Protein AF-A0A9N9JST5-F1 (afdb_monomer)

pLDDT: mean 87.55, std 15.36, range [43.78, 97.81]

Mean predicted aligned error: 6.14 Å

Radius of gyration: 15.68 Å; Cα contacts (8 Å, |Δi|>4): 88; chains: 1; bounding box: 42×20×39 Å

InterPro domains:
  IPR026610 3'-RNA ribose 2'-O-methyltransferase, Hen1 [PTHR21404] (15-80)
  IPR029063 S-adenosyl-L-methionine-dependent methyltransferase superfamily [G3DSA:3.40.50.150] (6-80)

Organism: NCBI:txid60492

Solvent-accessible surface area (backbone atoms only — not comparable to full-atom values): 5074 Å² total; per-residue (Å²): 142,80,84,83,64,94,68,77,35,63,44,81,42,73,55,34,66,43,51,68,83,53,47,72,48,46,55,54,43,46,64,64,70,66,53,46,84,41,77,48,79,49,69,68,55,42,73,65,36,67,81,38,74,90,27,36,56,95,47,98,76,45,54,69,100,46,91,71,49,66,56,65,41,39,72,72,61,71,74,107

Foldseek 3Di:
DPPDDPQLAEAEDEPQLPAPVVSVCVCCCCCPVSNHNYYDYDFAALVVCVVPVVQVRPDPSGDDPDPSGNDGHHPVRVVD

Sequence (80 aa):
PWEKSPITHLAGVDIKHVYPPVLNKFFKVVLGTYKPKVVIVTTPNAEFNVYFPQLKYGTPEATFRIDDHKFEWTRSEFQK

Nearest PDB structures (foldseek):
  7w08-assembly2_B  TM=4.830E-01  e=3.214E+00  Yersinia pseudotuberculosis YPIII
  5lst-assembly1_A  TM=4.775E-01  e=7.170E+00  Homo sapiens
  2p1r-assembly2_D  TM=3.123E-01  e=2.300E+00  Salmonella enterica subsp. enterica serovar Typhimurium str. LT2
  6k1x-assembly1_A  TM=3.652E-01  e=4.199E+00  Rhodothermus marinus DSM 4252
  8ouw-assembly1_E  TM=2.209E-01  e=9.370E+00  Caenorhabditis elegans

Secondary structure (DSSP, 8-state):
--TT-S-SSEEEEE-TTS-HHHHHHHHHIIIIII--SEEEEE--BGGGGGG-GGG-TTSTT---SSTT-S--B-HHHHT-

Structure (mmCIF, N/CA/C/O backbone):
data_AF-A0A9N9JST5-F1
#
_entry.id   AF-A0A9N9JST5-F1
#
loop_
_atom_site.group_PDB
_atom_site.id
_atom_site.type_symbol
_atom_site.label_atom_id
_atom_site.label_alt_id
_atom_site.label_comp_id
_atom_site.label_asym_id
_atom_site.label_entity_id
_atom_site.label_seq_id
_atom_site.pdbx_PDB_ins_code
_atom_site.Cartn_x
_atom_site.Cartn_y
_atom_site.Cartn_z
_atom_site.occupancy
_atom_site.B_iso_or_equiv
_atom_site.auth_seq_id
_atom_site.auth_comp_id
_atom_site.auth_asym_id
_atom_site.auth_atom_id
_atom_site.pdbx_PDB_model_num
ATOM 1 N N . PRO A 1 1 ? -28.410 11.831 6.426 1.00 43.78 1 PRO A N 1
ATOM 2 C CA . PRO A 1 1 ? -29.054 10.699 7.127 1.00 43.78 1 PRO A CA 1
ATOM 3 C C . PRO A 1 1 ? -28.180 9.437 7.023 1.00 43.78 1 PRO A C 1
ATOM 5 O O . PRO A 1 1 ? -28.322 8.653 6.094 1.00 43.78 1 PRO A O 1
ATOM 8 N N . TRP A 1 2 ? -27.237 9.291 7.957 1.00 45.66 2 TRP A N 1
ATOM 9 C CA . TRP A 1 2 ? -26.405 8.084 8.130 1.00 45.66 2 TRP A CA 1
ATOM 10 C C . TRP A 1 2 ? -26.589 7.486 9.529 1.00 45.66 2 TRP A C 1
ATOM 12 O O . TRP A 1 2 ? -25.823 6.638 9.979 1.00 45.66 2 TRP A O 1
ATOM 22 N N . GLU A 1 3 ? -27.607 7.955 10.245 1.00 45.75 3 GLU A N 1
ATOM 23 C CA . GLU A 1 3 ? -27.938 7.450 11.560 1.00 45.75 3 GLU A CA 1
ATOM 24 C C . GLU A 1 3 ? -28.665 6.117 11.417 1.00 45.75 3 GLU A C 1
ATOM 26 O O . GLU A 1 3 ? -29.769 6.044 10.881 1.00 45.75 3 GLU A O 1
ATOM 31 N N . LYS A 1 4 ? -28.031 5.092 11.995 1.00 45.75 4 LYS A N 1
ATOM 32 C CA . LYS A 1 4 ? -28.559 3.752 12.284 1.00 45.75 4 LYS A CA 1
ATOM 33 C C . LYS A 1 4 ? -28.454 2.732 11.147 1.00 45.75 4 LYS A C 1
ATOM 35 O O . LYS A 1 4 ? -29.416 2.048 10.820 1.00 45.75 4 LYS A O 1
ATOM 40 N N . SER A 1 5 ? -27.236 2.527 10.644 1.00 45.38 5 SER A N 1
ATOM 41 C CA . SER A 1 5 ? -26.835 1.187 10.196 1.00 45.38 5 SER A CA 1
ATOM 42 C C . SER A 1 5 ? -26.174 0.447 11.372 1.00 45.38 5 SER A C 1
ATOM 44 O O . SER A 1 5 ? -25.282 1.018 12.001 1.00 45.38 5 SER A O 1
ATOM 46 N N . PRO A 1 6 ? -26.552 -0.806 11.694 1.00 47.69 6 PRO A N 1
ATOM 47 C CA . PRO A 1 6 ? -25.914 -1.602 12.752 1.00 47.69 6 PRO A CA 1
ATOM 48 C C . PRO A 1 6 ? -24.449 -1.980 12.442 1.00 47.69 6 PRO A C 1
ATOM 50 O O . PRO A 1 6 ? -23.776 -2.613 13.259 1.00 47.69 6 PRO A O 1
ATOM 53 N N . ILE A 1 7 ? -23.915 -1.554 11.293 1.00 50.09 7 ILE A N 1
ATOM 54 C CA . ILE A 1 7 ? -22.510 -1.707 10.899 1.00 50.09 7 ILE A CA 1
ATOM 55 C C . ILE A 1 7 ? -21.649 -0.599 11.538 1.00 50.09 7 ILE A C 1
ATOM 57 O O . ILE A 1 7 ? -20.852 0.059 10.884 1.00 50.09 7 ILE A O 1
ATOM 61 N N . THR A 1 8 ? -21.768 -0.376 12.845 1.00 51.91 8 THR A N 1
ATOM 62 C CA . THR A 1 8 ? -20.811 0.461 13.599 1.00 51.91 8 THR A CA 1
ATOM 63 C C . THR A 1 8 ? -19.501 -0.276 13.914 1.00 51.91 8 THR A C 1
ATOM 65 O O . THR A 1 8 ? -18.669 0.219 14.666 1.00 51.91 8 THR A O 1
ATOM 68 N N . HIS A 1 9 ? -19.300 -1.475 13.356 1.00 62.72 9 HIS A N 1
ATOM 69 C CA . HIS A 1 9 ? -18.279 -2.421 13.815 1.00 62.72 9 HIS A CA 1
ATOM 70 C C . HIS A 1 9 ? -17.302 -2.904 12.737 1.00 62.72 9 HIS A C 1
ATOM 72 O O . HIS A 1 9 ? -16.366 -3.625 13.086 1.00 62.72 9 HIS A O 1
ATOM 78 N N . LEU A 1 10 ? -17.508 -2.526 11.471 1.00 52.88 10 LEU A N 1
ATOM 79 C CA . LEU A 1 10 ? -16.642 -2.895 10.355 1.00 52.88 10 LEU A CA 1
ATOM 80 C C . LEU A 1 10 ? -16.127 -1.636 9.655 1.00 52.88 10 LEU A C 1
ATOM 82 O O . LEU A 1 10 ? -16.919 -0.843 9.154 1.00 52.88 10 LEU A O 1
ATOM 86 N N . ALA A 1 11 ? -14.806 -1.487 9.586 1.00 72.12 11 ALA A N 1
ATOM 87 C CA . ALA A 1 11 ? -14.160 -0.468 8.766 1.00 72.12 11 ALA A CA 1
ATOM 88 C C . ALA A 1 11 ? -13.529 -1.125 7.532 1.00 72.12 11 ALA A C 1
ATOM 90 O O . ALA A 1 11 ? -12.623 -1.947 7.672 1.00 72.12 11 ALA A O 1
ATOM 91 N N . GLY A 1 12 ? -14.015 -0.771 6.339 1.00 73.69 12 GLY A N 1
ATOM 92 C CA . GLY A 1 12 ? -13.351 -1.067 5.070 1.00 73.69 12 GLY A CA 1
ATOM 93 C C . GLY A 1 12 ? -12.382 0.061 4.737 1.00 73.69 12 GLY A C 1
ATOM 94 O O . GLY A 1 12 ? -12.802 1.214 4.651 1.00 73.69 12 GLY A O 1
ATOM 95 N N . VAL A 1 13 ? -11.096 -0.251 4.597 1.00 78.56 13 VAL A N 1
ATOM 96 C CA . VAL A 1 13 ? -10.059 0.753 4.346 1.00 78.56 13 VAL A CA 1
ATOM 97 C C . VAL A 1 13 ? -9.322 0.447 3.060 1.00 78.56 13 VAL A C 1
ATOM 99 O O . VAL A 1 13 ? -8.898 -0.683 2.814 1.00 78.56 13 VAL A O 1
ATOM 102 N N . ASP A 1 14 ? -9.118 1.505 2.289 1.00 86.25 14 ASP A N 1
ATOM 103 C CA . ASP A 1 14 ? -8.347 1.491 1.070 1.00 86.25 14 ASP A CA 1
ATOM 104 C C . ASP A 1 14 ? -7.116 2.401 1.186 1.00 86.25 14 ASP A C 1
ATOM 106 O O . ASP A 1 14 ? -7.219 3.627 1.169 1.00 86.25 14 ASP A O 1
ATOM 110 N N . ILE A 1 15 ? -5.943 1.801 1.387 1.00 91.81 15 ILE A N 1
ATOM 111 C CA . ILE A 1 15 ? -4.773 2.538 1.893 1.00 91.81 15 ILE A CA 1
ATOM 112 C C . ILE A 1 15 ? -3.886 3.146 0.805 1.00 91.81 15 ILE A C 1
ATOM 114 O O . ILE A 1 15 ? -3.144 4.081 1.098 1.00 91.81 15 ILE A O 1
ATOM 118 N N . LYS A 1 16 ? -3.960 2.669 -0.444 1.00 89.69 16 LYS A N 1
ATOM 119 C CA . LYS A 1 16 ? -2.991 3.053 -1.489 1.00 89.69 16 LYS A CA 1
ATOM 120 C C . LYS A 1 16 ? -3.071 4.513 -1.944 1.00 89.69 16 LYS A C 1
ATOM 122 O O . LYS A 1 16 ? -2.122 5.027 -2.525 1.00 89.69 16 LYS A O 1
ATOM 127 N N . HIS A 1 17 ? -4.172 5.198 -1.644 1.00 94.31 17 HIS A N 1
ATOM 128 C CA . HIS A 1 17 ? -4.358 6.628 -1.923 1.00 94.31 17 HIS A CA 1
ATOM 129 C C . HIS A 1 17 ? -3.822 7.535 -0.801 1.00 94.31 17 HIS A C 1
ATOM 131 O O . HIS A 1 17 ? -3.804 8.759 -0.928 1.00 94.31 17 HIS A O 1
ATOM 137 N N . VAL A 1 18 ? -3.377 6.955 0.317 1.00 93.62 18 VAL A N 1
ATOM 138 C CA . VAL A 1 18 ? -2.910 7.697 1.489 1.00 93.62 18 VAL A CA 1
ATOM 139 C C . VAL A 1 18 ? -1.396 7.874 1.412 1.00 93.62 18 VAL A C 1
ATOM 141 O O . VAL A 1 18 ? -0.653 6.910 1.260 1.00 93.62 18 VAL A O 1
ATOM 144 N N . TYR A 1 19 ? -0.901 9.102 1.570 1.00 93.69 19 TYR A N 1
ATOM 145 C CA . TYR A 1 19 ? 0.545 9.338 1.629 1.00 93.69 19 TYR A CA 1
ATOM 146 C C . TYR A 1 19 ? 1.187 8.600 2.824 1.00 93.69 19 TYR A C 1
ATOM 148 O O . TYR A 1 19 ? 0.630 8.652 3.926 1.00 93.69 19 TYR A O 1
ATOM 156 N N . PRO A 1 20 ? 2.384 7.991 2.679 1.00 90.56 20 PRO A N 1
ATOM 157 C CA . PRO A 1 20 ? 2.999 7.181 3.739 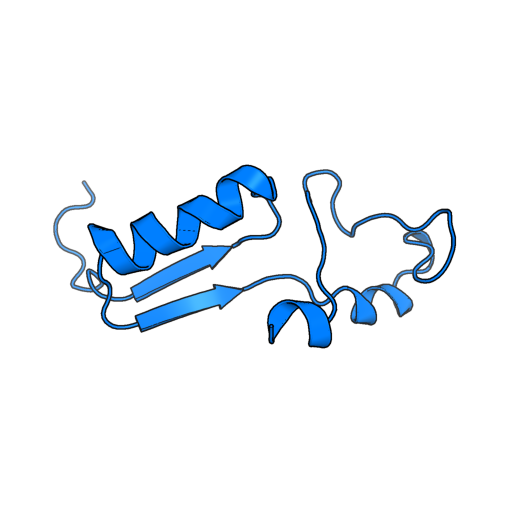1.00 90.56 20 PRO A CA 1
ATOM 158 C C . PRO A 1 20 ? 3.116 7.859 5.123 1.00 90.56 20 PRO A C 1
ATOM 160 O O . PRO A 1 20 ? 2.788 7.222 6.128 1.00 90.56 20 PRO A O 1
ATOM 163 N N . PRO A 1 21 ? 3.470 9.160 5.240 1.00 90.56 21 PRO A N 1
ATOM 164 C CA . PRO A 1 21 ? 3.498 9.837 6.543 1.00 90.56 21 PRO A CA 1
ATOM 165 C C . PRO A 1 21 ? 2.12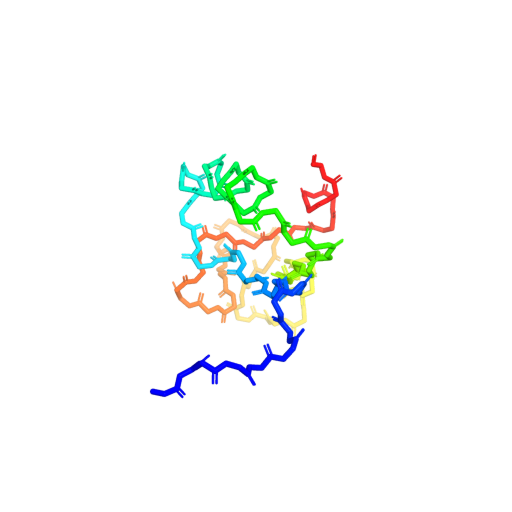6 9.920 7.230 1.00 90.56 21 PRO A C 1
ATOM 167 O O . PRO A 1 21 ? 2.042 9.952 8.460 1.00 90.56 21 PRO A O 1
ATOM 170 N N . VAL A 1 22 ? 1.047 9.963 6.443 1.00 93.25 22 VAL A N 1
ATOM 171 C CA . VAL A 1 22 ? -0.337 9.976 6.933 1.00 93.25 22 VAL A CA 1
ATOM 172 C C . VAL A 1 22 ? -0.781 8.561 7.291 1.00 93.25 22 VAL A C 1
ATOM 174 O O . VAL A 1 22 ? -1.396 8.370 8.341 1.00 93.25 22 VAL A O 1
ATOM 177 N N . LEU A 1 23 ? -0.406 7.561 6.488 1.00 91.56 23 LEU A N 1
ATOM 178 C CA . LEU A 1 23 ? -0.729 6.154 6.732 1.00 91.56 23 LEU A CA 1
ATOM 179 C C . LEU A 1 23 ? -0.218 5.6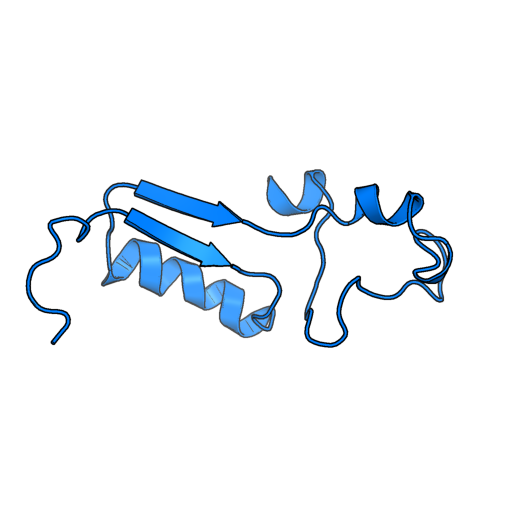70 8.101 1.00 91.56 23 LEU A C 1
ATOM 181 O O . LEU A 1 23 ? -0.945 5.008 8.840 1.00 91.56 23 LEU A O 1
ATOM 185 N N . ASN A 1 24 ? 0.973 6.114 8.512 1.00 85.94 24 ASN A N 1
ATOM 186 C CA . ASN A 1 24 ? 1.527 5.822 9.841 1.00 85.94 24 ASN A CA 1
ATOM 187 C C . ASN A 1 24 ? 0.651 6.331 11.005 1.00 85.94 24 ASN A C 1
ATOM 189 O O . ASN A 1 24 ? 0.686 5.785 12.111 1.00 85.94 24 ASN A O 1
ATOM 193 N N . LYS A 1 25 ? -0.127 7.398 10.787 1.00 91.62 25 LYS A N 1
ATOM 194 C CA . LYS A 1 25 ? -1.077 7.938 11.774 1.00 91.62 25 LYS A CA 1
ATOM 195 C C . LYS A 1 25 ? -2.465 7.322 11.623 1.00 91.62 25 LYS A C 1
ATOM 197 O O . LYS A 1 25 ? -3.167 7.173 12.620 1.00 91.62 25 LYS A O 1
ATOM 202 N N . PHE A 1 26 ? -2.841 6.945 10.406 1.00 90.56 26 PHE A N 1
ATOM 203 C CA . PHE A 1 26 ? -4.154 6.415 10.059 1.00 90.56 26 PHE A CA 1
ATOM 204 C C . PHE A 1 26 ? -4.575 5.253 10.970 1.00 90.56 26 PHE A C 1
ATOM 206 O O . PHE A 1 26 ? -5.623 5.319 11.613 1.00 90.56 26 PHE A O 1
ATOM 213 N N . PHE A 1 27 ? -3.728 4.230 11.118 1.00 87.88 27 PHE A N 1
ATOM 214 C CA . PHE A 1 27 ? -4.068 3.065 11.941 1.00 87.88 27 PHE A CA 1
ATOM 215 C C . PHE A 1 27 ? -4.181 3.389 13.432 1.00 87.88 27 PHE A C 1
ATOM 217 O O . PHE A 1 27 ? -4.994 2.777 14.119 1.00 87.88 27 PHE A O 1
ATOM 224 N N . LYS A 1 28 ? -3.453 4.398 13.934 1.00 90.56 28 LYS A N 1
ATOM 225 C CA . LYS A 1 28 ? -3.614 4.866 15.322 1.00 90.56 28 LYS A CA 1
ATOM 226 C C . LYS A 1 28 ? -5.010 5.435 15.552 1.00 90.56 28 LYS A C 1
ATOM 228 O O . LYS A 1 28 ? -5.600 5.199 16.600 1.00 90.56 28 LYS A O 1
ATOM 233 N N . VAL A 1 29 ? -5.551 6.149 14.569 1.00 91.94 29 VAL A N 1
ATOM 234 C CA . VAL A 1 29 ? -6.901 6.712 14.647 1.00 91.94 29 VAL A CA 1
ATOM 235 C C . VAL A 1 29 ? -7.951 5.610 14.501 1.00 91.94 29 VAL A C 1
ATOM 237 O O . VAL A 1 29 ? -8.847 5.516 15.335 1.00 91.94 29 VAL A O 1
ATOM 240 N N . VAL A 1 30 ? -7.830 4.731 13.501 1.00 90.88 30 VAL A N 1
ATOM 241 C CA . VAL A 1 30 ? -8.817 3.660 13.273 1.00 90.88 30 VAL A CA 1
ATOM 242 C C . VAL A 1 30 ? -8.854 2.670 14.436 1.00 90.88 30 VAL A C 1
ATOM 244 O O . VAL A 1 30 ? -9.917 2.418 14.996 1.00 90.88 30 VAL A O 1
ATOM 247 N N . LEU A 1 31 ? -7.702 2.136 14.842 1.00 89.50 31 LEU A N 1
ATOM 248 C CA . LEU A 1 31 ? -7.633 1.114 15.889 1.00 89.50 31 LEU A CA 1
ATOM 249 C C . LEU A 1 31 ? -7.707 1.713 17.299 1.00 89.50 31 LEU A C 1
ATOM 251 O O . LEU A 1 31 ? -8.171 1.047 18.220 1.00 89.50 31 LEU A O 1
ATOM 255 N N . GLY A 1 32 ? -7.267 2.961 17.481 1.00 91.12 32 GLY A N 1
ATOM 256 C CA . GLY A 1 32 ? -7.220 3.621 18.785 1.00 91.12 32 GLY A CA 1
ATOM 257 C C . GLY A 1 32 ? -8.443 4.477 19.101 1.00 91.12 32 GLY A C 1
ATOM 258 O O . GLY A 1 32 ? -8.973 4.379 20.203 1.00 91.12 32 GLY A O 1
ATOM 259 N N . THR A 1 33 ? -8.903 5.316 18.170 1.00 91.12 33 THR A N 1
ATOM 260 C CA . THR A 1 33 ? -10.049 6.217 18.391 1.00 91.12 33 THR A CA 1
ATOM 261 C C . THR A 1 33 ? -11.363 5.561 17.984 1.00 91.12 33 THR A C 1
ATOM 263 O O . THR A 1 33 ? -12.283 5.511 18.794 1.00 91.12 33 THR A O 1
ATOM 266 N N . TYR A 1 34 ? -11.448 5.034 16.758 1.00 89.19 34 TYR A N 1
ATOM 267 C CA . TYR A 1 34 ? -12.690 4.451 16.230 1.00 89.19 34 TYR A CA 1
ATOM 268 C C . TYR A 1 34 ? -12.989 3.058 16.799 1.00 89.19 34 TYR A C 1
ATOM 270 O O . TYR A 1 34 ? -14.156 2.710 16.947 1.00 89.19 34 TYR A O 1
ATOM 278 N N . LYS A 1 35 ? -11.956 2.273 17.135 1.00 90.44 35 LYS A N 1
ATOM 279 C CA . LYS A 1 35 ? -12.052 0.960 17.806 1.00 90.44 35 LYS A CA 1
ATOM 280 C C . LYS A 1 35 ? -13.131 0.017 17.222 1.00 90.44 35 LYS A C 1
ATOM 282 O O . LYS A 1 35 ? -13.964 -0.496 17.976 1.00 90.44 35 LYS A O 1
ATOM 287 N N . PRO A 1 36 ? -13.157 -0.234 15.900 1.00 90.75 36 PRO A N 1
ATOM 288 C CA . PRO A 1 36 ? -14.089 -1.201 15.324 1.00 90.75 36 PRO A CA 1
ATOM 289 C C . PRO A 1 36 ? -13.765 -2.625 15.809 1.00 90.75 36 PRO A C 1
ATOM 291 O O . PRO A 1 36 ? -12.623 -2.930 16.150 1.00 90.75 36 PRO A O 1
ATOM 294 N N . LYS A 1 37 ? -14.756 -3.528 15.803 1.00 91.94 37 LYS A N 1
ATOM 295 C CA . LYS A 1 37 ? -14.531 -4.951 16.138 1.00 91.94 37 LYS A CA 1
ATOM 296 C C . LYS A 1 37 ? -13.741 -5.677 15.051 1.00 91.94 37 LYS A C 1
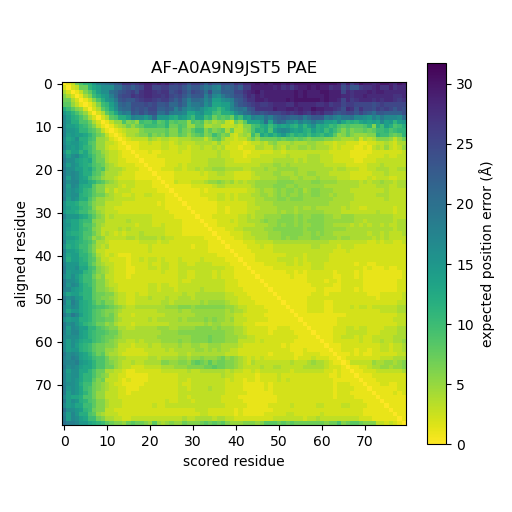ATOM 298 O O . LYS A 1 37 ? -13.017 -6.617 15.354 1.00 91.94 37 LYS A O 1
ATOM 303 N N . VAL A 1 38 ? -13.912 -5.260 13.797 1.00 91.56 38 VAL A N 1
ATOM 304 C CA . VAL A 1 38 ? -13.234 -5.833 12.634 1.00 91.56 38 VAL A CA 1
ATOM 305 C C . VAL A 1 38 ? -12.777 -4.703 11.715 1.00 91.56 38 VAL A C 1
ATOM 307 O O . VAL A 1 38 ? -13.523 -3.760 11.445 1.00 91.56 38 VAL A O 1
ATOM 310 N N . VAL A 1 39 ? -11.554 -4.813 11.199 1.00 90.94 39 VAL A N 1
ATOM 311 C CA . VAL A 1 39 ? -11.044 -3.961 10.121 1.00 90.94 39 VAL A CA 1
ATOM 312 C C . VAL A 1 39 ? -10.723 -4.849 8.932 1.00 90.94 39 VAL A C 1
ATOM 314 O O . VAL A 1 39 ? -10.002 -5.833 9.074 1.00 90.94 39 VAL A O 1
ATOM 317 N N . ILE A 1 40 ? -11.250 -4.492 7.766 1.00 92.81 40 ILE A N 1
ATOM 318 C CA . ILE A 1 40 ? -10.867 -5.095 6.493 1.00 92.81 40 ILE A CA 1
ATOM 319 C C . ILE A 1 40 ? -10.055 -4.049 5.740 1.00 92.81 40 ILE A C 1
ATOM 321 O O . ILE A 1 40 ? -10.562 -2.985 5.388 1.00 92.81 40 ILE A O 1
ATOM 325 N N . VAL A 1 41 ? -8.782 -4.352 5.508 1.00 92.81 41 VAL A N 1
ATOM 326 C CA . VAL A 1 41 ? -7.884 -3.504 4.725 1.00 92.81 41 VAL A CA 1
ATOM 327 C C . VAL A 1 41 ? -7.708 -4.129 3.354 1.00 92.81 41 VAL A C 1
ATOM 329 O O . VAL A 1 41 ? -7.448 -5.325 3.240 1.00 92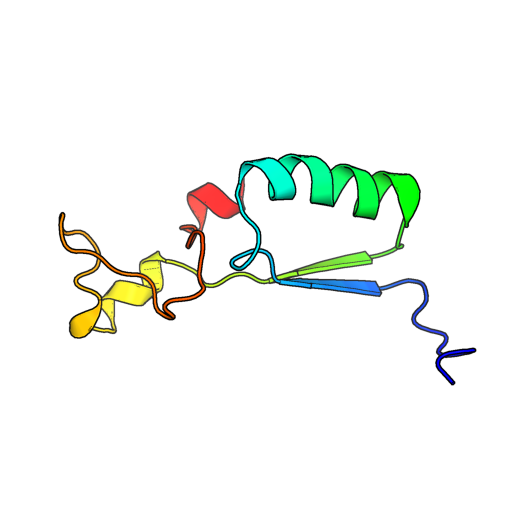.81 41 VAL A O 1
ATOM 332 N N . THR A 1 42 ? -7.831 -3.310 2.317 1.00 92.75 42 THR A N 1
ATOM 333 C CA . THR A 1 42 ? -7.562 -3.709 0.937 1.00 92.75 42 THR A CA 1
ATOM 334 C C . THR A 1 42 ? -6.503 -2.798 0.329 1.00 92.75 42 THR A C 1
ATOM 336 O O . THR A 1 42 ? -6.412 -1.614 0.653 1.00 92.75 42 THR A O 1
ATOM 339 N N . THR A 1 43 ? -5.667 -3.372 -0.530 1.00 94.50 43 THR A N 1
ATOM 340 C CA . THR A 1 43 ? -4.670 -2.656 -1.329 1.00 94.50 43 THR A CA 1
ATOM 341 C C . THR A 1 43 ? -4.321 -3.501 -2.561 1.00 94.50 43 THR A C 1
ATOM 343 O O . THR A 1 43 ? -4.390 -4.733 -2.481 1.00 94.50 43 THR A O 1
ATOM 346 N N . PRO A 1 44 ? -3.981 -2.903 -3.716 1.00 95.88 44 PRO A N 1
ATOM 347 C CA . PRO A 1 44 ? -3.444 -3.646 -4.850 1.00 95.88 44 PRO A CA 1
ATOM 348 C C . PRO A 1 44 ? -2.155 -4.388 -4.475 1.00 95.88 44 PRO A C 1
ATOM 350 O O . PRO A 1 44 ? -1.263 -3.812 -3.860 1.00 95.88 44 PRO A O 1
ATOM 353 N N . ASN A 1 45 ? -2.032 -5.648 -4.899 1.00 97.12 45 ASN A N 1
ATOM 354 C CA . ASN A 1 45 ? -0.758 -6.367 -4.869 1.00 97.12 45 ASN A CA 1
ATOM 355 C C . ASN A 1 45 ? 0.106 -5.937 -6.064 1.00 97.12 45 ASN A C 1
ATOM 357 O O . ASN A 1 45 ? -0.224 -6.312 -7.193 1.00 97.12 45 ASN A O 1
ATOM 361 N N . ALA A 1 46 ? 1.204 -5.221 -5.819 1.00 97.44 46 ALA A N 1
ATOM 362 C CA . ALA A 1 46 ? 2.125 -4.735 -6.849 1.00 97.44 46 ALA A CA 1
ATOM 363 C C . ALA A 1 46 ? 2.708 -5.856 -7.727 1.00 97.44 46 ALA A C 1
ATOM 365 O O . ALA A 1 46 ? 2.883 -5.666 -8.924 1.00 97.44 46 ALA A O 1
ATOM 366 N N . GLU A 1 47 ? 2.928 -7.060 -7.186 1.00 97.81 47 GLU A N 1
ATOM 367 C CA . GLU A 1 47 ? 3.507 -8.190 -7.937 1.00 97.81 4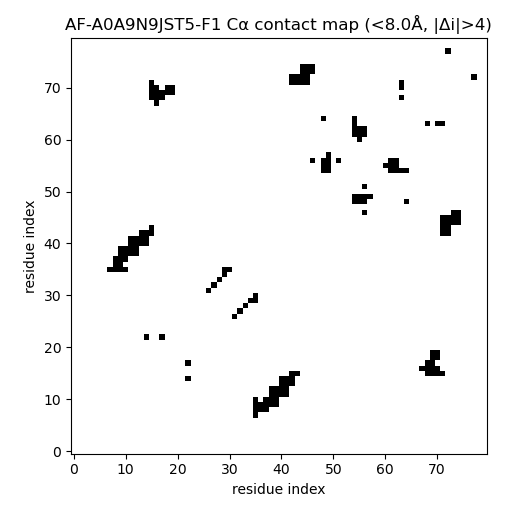7 GLU A CA 1
ATOM 368 C C . GLU A 1 47 ? 2.636 -8.620 -9.123 1.00 97.81 47 GLU A C 1
ATOM 370 O O . GLU A 1 47 ? 3.126 -9.170 -10.107 1.00 97.81 47 GLU A O 1
ATOM 375 N N . PHE A 1 48 ? 1.335 -8.339 -9.058 1.00 97.69 48 PHE A N 1
ATOM 376 C CA . PHE A 1 48 ? 0.406 -8.635 -10.142 1.00 97.69 48 PHE A CA 1
ATOM 377 C C . PHE A 1 48 ? 0.518 -7.622 -11.304 1.00 97.69 48 PHE A C 1
ATOM 379 O O . PHE A 1 48 ? -0.072 -7.827 -12.362 1.00 97.69 48 PHE A O 1
ATOM 386 N N . ASN A 1 49 ? 1.334 -6.567 -11.165 1.00 97.56 49 ASN A N 1
ATOM 387 C CA . ASN A 1 49 ? 1.615 -5.612 -12.243 1.00 97.56 49 ASN A CA 1
ATOM 388 C C . ASN A 1 49 ? 2.393 -6.225 -13.411 1.00 97.56 49 ASN A C 1
ATOM 390 O O . ASN A 1 49 ? 2.357 -5.676 -14.508 1.00 97.56 4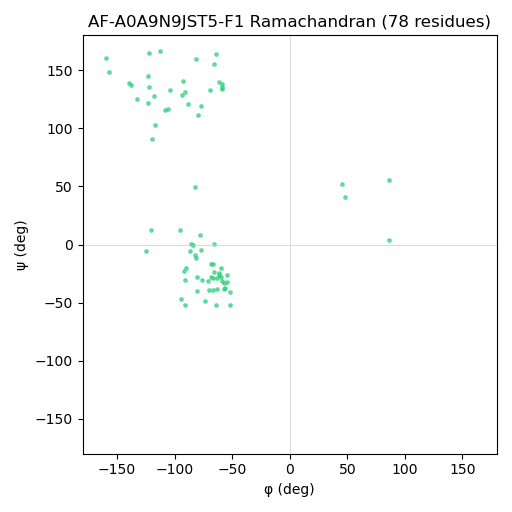9 ASN A O 1
ATOM 394 N N . VAL A 1 50 ? 3.024 -7.389 -13.213 1.00 97.62 50 VAL A N 1
ATOM 395 C CA . VAL A 1 50 ? 3.694 -8.156 -14.277 1.00 97.62 50 VAL A CA 1
ATOM 396 C C . VAL A 1 50 ? 2.773 -8.463 -15.469 1.00 97.62 50 VAL A C 1
ATOM 398 O O . VAL A 1 50 ? 3.243 -8.588 -16.594 1.00 97.62 50 VAL A O 1
ATOM 401 N N . TYR A 1 51 ? 1.457 -8.532 -15.246 1.00 97.81 51 TYR A N 1
ATOM 402 C CA . TYR A 1 51 ? 0.465 -8.795 -16.293 1.00 97.81 51 TYR A CA 1
ATOM 403 C C . TYR A 1 51 ? 0.026 -7.545 -17.073 1.00 97.81 51 TYR A C 1
ATOM 405 O O . TYR A 1 51 ? -0.788 -7.654 -17.986 1.00 97.81 51 TYR A O 1
ATOM 413 N N . PHE A 1 52 ? 0.559 -6.368 -16.740 1.00 96.75 52 PHE A N 1
ATOM 414 C CA . PHE A 1 52 ? 0.254 -5.099 -17.396 1.00 96.75 52 PHE A CA 1
ATOM 415 C C . PHE A 1 52 ? 1.542 -4.513 -18.000 1.00 96.75 52 PHE A C 1
ATOM 417 O O . PHE A 1 52 ? 2.255 -3.769 -17.321 1.00 96.75 52 PHE A O 1
ATOM 424 N N . PRO A 1 53 ? 1.869 -4.827 -19.270 1.00 96.44 53 PRO A N 1
ATOM 425 C CA . PRO A 1 53 ? 3.141 -4.437 -19.886 1.00 96.44 53 PRO A CA 1
ATOM 426 C C . PRO A 1 53 ? 3.431 -2.932 -19.831 1.00 96.44 53 PRO A C 1
ATOM 428 O O . PRO A 1 53 ? 4.581 -2.521 -19.694 1.00 96.44 53 PRO A O 1
ATOM 431 N N . GLN A 1 54 ? 2.388 -2.101 -19.889 1.00 97.00 54 GLN A N 1
ATOM 432 C CA . GLN A 1 54 ? 2.496 -0.645 -19.824 1.00 97.00 54 GLN A CA 1
ATOM 433 C C . GLN A 1 54 ? 3.013 -0.126 -18.478 1.00 97.00 54 GLN A C 1
ATOM 435 O O . GLN A 1 54 ? 3.562 0.970 -18.434 1.00 97.00 54 GLN A O 1
ATOM 440 N N . LEU A 1 55 ? 2.855 -0.904 -17.401 1.00 97.62 55 LEU A N 1
ATOM 441 C CA . LEU A 1 55 ? 3.317 -0.532 -16.063 1.00 97.62 55 LEU A CA 1
ATOM 442 C C . LEU A 1 55 ? 4.804 -0.817 -15.851 1.00 97.62 55 LEU A C 1
ATOM 444 O O . LEU A 1 55 ? 5.343 -0.413 -14.827 1.00 97.62 55 LEU A O 1
ATOM 448 N N . LYS A 1 56 ? 5.458 -1.526 -16.787 1.00 97.62 56 LYS A N 1
ATOM 449 C CA . LYS A 1 56 ? 6.902 -1.825 -16.767 1.00 97.62 56 LYS A CA 1
ATOM 450 C C . LYS A 1 56 ? 7.389 -2.356 -15.411 1.00 97.62 56 LYS A C 1
ATOM 452 O O . LYS A 1 56 ? 8.435 -1.969 -14.899 1.00 97.62 56 LYS A O 1
ATOM 457 N N . TYR A 1 57 ? 6.590 -3.228 -14.798 1.00 97.62 57 TYR A N 1
ATOM 458 C CA . TYR A 1 57 ? 6.868 -3.727 -13.455 1.00 97.62 57 TYR A CA 1
ATOM 459 C C . TYR A 1 57 ? 8.234 -4.426 -13.382 1.00 97.62 57 TYR A C 1
ATOM 461 O O . TYR A 1 57 ? 8.556 -5.263 -14.224 1.00 97.62 57 TYR A O 1
ATOM 469 N N . GLY A 1 58 ? 9.016 -4.096 -12.351 1.00 95.50 58 GLY A N 1
ATOM 470 C CA . GLY A 1 58 ? 10.361 -4.639 -12.141 1.00 95.50 58 GLY A CA 1
ATOM 471 C C . GLY A 1 58 ? 11.485 -3.887 -12.864 1.00 95.50 58 GLY A C 1
ATOM 472 O O . GLY A 1 58 ? 12.632 -4.319 -12.769 1.00 95.50 58 GLY A O 1
ATOM 473 N N . THR A 1 59 ? 11.195 -2.775 -13.550 1.00 97.06 59 THR A N 1
ATOM 474 C CA . THR A 1 59 ? 12.209 -1.908 -14.176 1.00 97.06 59 THR A CA 1
ATOM 475 C C . THR A 1 59 ? 12.281 -0.532 -13.494 1.00 97.06 59 THR A C 1
ATOM 477 O O . THR A 1 59 ? 11.382 -0.178 -12.725 1.00 97.06 59 THR A O 1
ATOM 480 N N . PRO A 1 60 ? 13.330 0.274 -13.752 1.00 96.81 60 PRO A N 1
ATOM 481 C CA . PRO A 1 60 ? 13.425 1.647 -13.243 1.00 96.81 60 PRO A CA 1
ATOM 482 C C . PRO A 1 60 ? 12.288 2.576 -13.698 1.00 96.81 60 PRO A C 1
ATOM 484 O O . PRO A 1 60 ? 12.044 3.601 -13.070 1.00 96.81 60 PRO A O 1
ATOM 487 N N . GLU A 1 61 ? 11.587 2.228 -14.778 1.00 96.69 61 GLU A N 1
ATOM 488 C CA . GLU A 1 61 ? 10.469 2.989 -15.345 1.00 96.69 61 G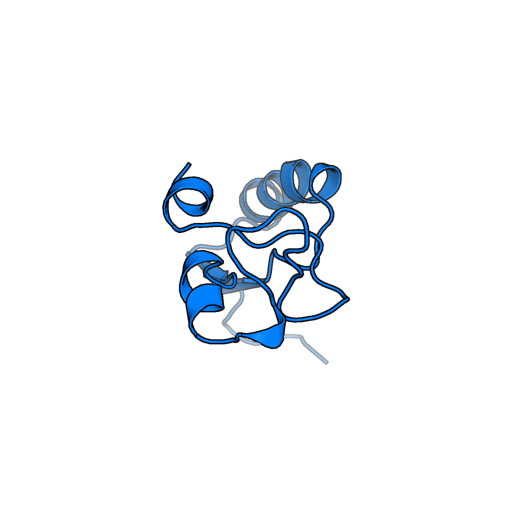LU A CA 1
ATOM 489 C C . GLU A 1 61 ? 9.098 2.497 -14.858 1.00 96.69 61 GLU A C 1
ATOM 491 O O . GLU A 1 61 ? 8.081 2.848 -15.464 1.00 96.69 61 GLU A O 1
ATOM 496 N N . ALA A 1 62 ? 9.057 1.657 -13.819 1.00 96.38 62 ALA A N 1
ATOM 497 C CA . ALA A 1 62 ? 7.813 1.114 -13.296 1.00 96.38 62 ALA A CA 1
ATOM 498 C C . ALA A 1 62 ? 6.847 2.222 -12.841 1.00 96.38 62 ALA A C 1
ATOM 500 O O . ALA A 1 62 ? 7.240 3.180 -12.172 1.00 96.38 62 ALA A O 1
ATOM 501 N N . THR A 1 63 ? 5.564 2.059 -13.161 1.00 96.94 63 THR A N 1
ATOM 502 C CA . THR A 1 63 ? 4.484 2.960 -12.734 1.00 96.94 63 THR A CA 1
ATOM 503 C C . THR A 1 63 ? 3.403 2.206 -11.957 1.00 96.94 63 THR A C 1
ATOM 505 O O . THR A 1 63 ? 3.341 0.973 -11.960 1.00 96.94 63 THR A O 1
ATOM 508 N N . PHE A 1 64 ? 2.546 2.946 -11.251 1.00 96.50 64 PHE A N 1
ATOM 509 C CA . PHE A 1 64 ? 1.393 2.376 -10.551 1.00 96.50 64 PHE A CA 1
ATOM 510 C C . PHE A 1 64 ? 0.215 2.139 -11.500 1.00 96.50 64 PHE A C 1
ATOM 512 O O . PHE A 1 64 ? 0.120 2.754 -12.560 1.00 96.50 64 PHE A O 1
ATOM 519 N N . ARG A 1 65 ? -0.719 1.265 -11.103 1.00 93.69 65 ARG A N 1
ATOM 520 C CA . ARG A 1 65 ? -1.930 0.946 -11.880 1.00 93.69 65 ARG A CA 1
ATOM 521 C C . ARG A 1 65 ? -2.805 2.157 -12.155 1.00 93.69 65 ARG A C 1
ATOM 523 O O . ARG A 1 65 ? -3.533 2.162 -13.143 1.00 93.69 65 ARG A O 1
ATOM 530 N N . ILE A 1 66 ? -2.802 3.113 -11.233 1.00 93.31 66 ILE A N 1
ATOM 531 C C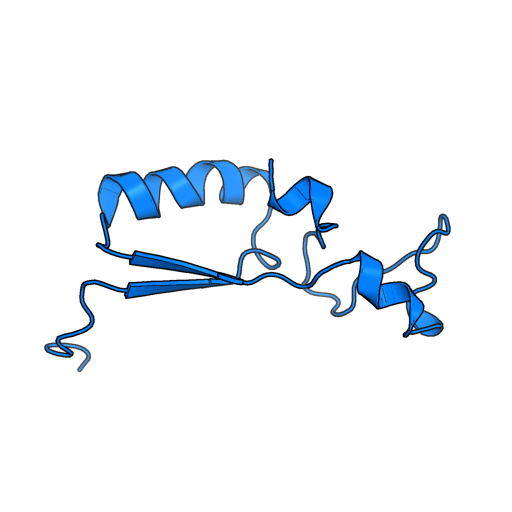A . ILE A 1 66 ? -3.613 4.322 -11.292 1.00 93.31 66 ILE A CA 1
ATOM 532 C C . ILE A 1 66 ? -2.753 5.482 -10.797 1.00 93.31 66 ILE A C 1
ATOM 534 O O . ILE A 1 66 ? -2.055 5.347 -9.792 1.00 93.31 66 ILE A O 1
ATOM 538 N N . ASP A 1 67 ? -2.849 6.628 -11.466 1.00 92.31 67 ASP A N 1
ATOM 539 C CA . ASP A 1 67 ? -1.999 7.799 -11.211 1.00 92.31 67 ASP A CA 1
ATOM 540 C C . ASP A 1 67 ? -2.133 8.363 -9.788 1.00 92.31 67 ASP A C 1
ATOM 542 O O . ASP A 1 67 ? -1.206 8.969 -9.255 1.00 92.31 67 ASP A O 1
ATOM 546 N N . ASP A 1 68 ? -3.280 8.150 -9.137 1.00 94.44 68 ASP A N 1
ATOM 547 C CA . ASP A 1 68 ? -3.515 8.619 -7.771 1.00 94.44 68 ASP A CA 1
ATOM 548 C C . ASP A 1 68 ? -3.007 7.645 -6.686 1.00 94.44 68 ASP A C 1
ATOM 550 O O . ASP A 1 68 ? -3.109 7.929 -5.489 1.00 94.44 68 ASP A O 1
ATOM 554 N N . HIS A 1 69 ? -2.408 6.510 -7.047 1.00 95.81 69 HIS A N 1
ATOM 555 C CA . HIS A 1 69 ? -1.745 5.662 -6.058 1.00 95.81 69 HIS A CA 1
ATOM 556 C C . HIS A 1 69 ? -0.480 6.344 -5.525 1.00 95.81 69 HIS A C 1
ATOM 558 O O . HIS A 1 69 ? 0.336 6.883 -6.268 1.00 95.81 69 HIS A O 1
ATOM 564 N N . LYS A 1 70 ? -0.318 6.340 -4.202 1.00 95.69 70 LYS A N 1
ATOM 565 C CA . LYS A 1 70 ? 0.865 6.874 -3.510 1.00 95.69 70 LYS A CA 1
ATOM 566 C C . LYS A 1 70 ? 1.916 5.796 -3.277 1.00 95.69 70 LYS A C 1
ATOM 568 O O . LYS A 1 70 ? 3.088 6.114 -3.098 1.00 95.69 70 LYS A O 1
ATOM 573 N N . PHE A 1 71 ? 1.484 4.540 -3.271 1.00 95.06 71 PHE A N 1
ATOM 574 C CA . PHE A 1 71 ? 2.309 3.344 -3.223 1.00 95.06 71 PHE A CA 1
ATOM 575 C C . PHE A 1 71 ? 1.495 2.150 -3.734 1.00 95.06 71 PHE A C 1
ATOM 577 O O . PHE A 1 71 ? 0.266 2.170 -3.704 1.00 95.06 71 PHE A O 1
ATOM 584 N N . GLU A 1 72 ? 2.174 1.080 -4.128 1.00 96.12 72 GLU A N 1
ATOM 585 C CA . GLU A 1 72 ? 1.582 -0.248 -4.271 1.00 96.12 72 GLU A CA 1
ATOM 586 C C . GLU A 1 72 ? 2.515 -1.241 -3.593 1.00 96.12 72 GLU A C 1
ATOM 588 O O . GLU A 1 72 ? 3.705 -1.271 -3.895 1.00 96.12 72 GLU A O 1
ATOM 593 N N . TRP A 1 73 ? 1.988 -2.026 -2.657 1.00 96.31 73 TRP A N 1
ATOM 594 C CA . TRP A 1 73 ? 2.797 -2.967 -1.891 1.00 96.31 73 TRP A CA 1
ATOM 595 C C . TRP A 1 73 ? 2.805 -4.348 -2.531 1.00 96.31 73 TRP A C 1
ATOM 597 O O . TRP A 1 73 ? 1.785 -4.860 -2.999 1.00 96.31 73 TRP A O 1
ATOM 607 N N . THR A 1 74 ? 3.969 -4.981 -2.498 1.00 97.19 74 THR A N 1
ATOM 608 C CA . THR A 1 74 ? 4.106 -6.430 -2.633 1.00 97.19 74 THR A CA 1
ATOM 609 C C . THR A 1 74 ? 3.419 -7.134 -1.460 1.00 97.19 74 THR A C 1
ATOM 611 O O . THR A 1 74 ? 3.169 -6.540 -0.405 1.00 97.19 74 THR A O 1
ATOM 614 N N . ARG A 1 75 ? 3.162 -8.442 -1.584 1.00 97.50 75 ARG A N 1
ATOM 615 C CA . ARG A 1 75 ? 2.635 -9.231 -0.455 1.00 97.50 75 ARG A CA 1
ATOM 616 C C . ARG A 1 75 ? 3.532 -9.158 0.781 1.00 97.50 75 ARG A C 1
ATOM 618 O O . ARG A 1 75 ? 3.018 -9.095 1.892 1.00 97.50 75 ARG A O 1
ATOM 625 N N . SER A 1 76 ? 4.852 -9.143 0.583 1.00 97.81 76 SER A N 1
ATOM 626 C CA . SER A 1 76 ? 5.836 -9.069 1.672 1.00 97.81 76 SER A CA 1
ATOM 627 C C . SER A 1 76 ? 5.777 -7.736 2.416 1.00 97.81 76 SER A C 1
ATOM 629 O O . SER A 1 76 ? 5.892 -7.711 3.635 1.00 97.81 76 SER A O 1
ATOM 631 N N . GLU A 1 77 ? 5.572 -6.625 1.707 1.00 95.50 77 GLU A N 1
ATOM 632 C CA . GLU A 1 77 ? 5.431 -5.307 2.336 1.00 95.50 77 GLU A CA 1
ATOM 633 C C . GLU A 1 77 ? 4.115 -5.172 3.100 1.00 95.50 77 GLU A C 1
ATOM 635 O O . GLU A 1 77 ? 4.119 -4.625 4.193 1.00 95.50 77 GLU A O 1
ATOM 640 N N . PHE A 1 78 ? 3.010 -5.713 2.576 1.00 94.44 78 PHE A N 1
ATOM 641 C CA . PHE A 1 78 ? 1.711 -5.654 3.257 1.00 94.44 78 PHE A CA 1
ATOM 642 C C . PHE A 1 78 ? 1.646 -6.495 4.544 1.00 94.44 78 PHE A C 1
ATOM 644 O O . PHE A 1 78 ? 0.857 -6.196 5.434 1.00 94.44 78 PHE A O 1
ATOM 651 N N . GLN A 1 79 ? 2.437 -7.567 4.639 1.00 93.94 79 GLN A N 1
ATOM 652 C CA . GLN A 1 79 ? 2.459 -8.454 5.809 1.00 93.94 79 GLN A CA 1
ATOM 653 C C . GLN A 1 79 ? 3.308 -7.932 6.979 1.00 93.94 79 GLN A C 1
ATOM 655 O O . GLN A 1 79 ? 3.249 -8.523 8.059 1.00 93.94 79 GLN A O 1
ATOM 660 N N . LYS A 1 80 ? 4.117 -6.890 6.763 1.00 87.06 80 LYS A N 1
ATOM 661 C CA . LYS A 1 80 ? 4.991 -6.286 7.780 1.00 87.06 80 LYS A CA 1
ATOM 662 C C . LYS A 1 80 ? 4.263 -5.199 8.561 1.00 87.06 80 LYS A C 1
ATOM 664 O O . LYS A 1 80 ? 4.525 -5.119 9.780 1.00 87.06 80 LYS A O 1
#